Protein AF-A0A4R3XAP3-F1 (afdb_monomer_lite)

Sequence (82 aa):
MDDEAIEDLIAELASLNTLAMTALQAIAKTQTDPKAFLAKVLEDGSAAMEKTNYYSLPKERRAIVAEKAKARFADAITSIRL

Structure (mmCIF, N/CA/C/O backbone):
data_AF-A0A4R3XAP3-F1
#
_entry.id   AF-A0A4R3XAP3-F1
#
loop_
_atom_site.group_PDB
_atom_site.id
_atom_site.type_symbol
_atom_site.label_atom_id
_atom_site.label_alt_id
_atom_site.label_comp_id
_atom_site.label_asym_id
_atom_site.label_entity_id
_atom_site.label_seq_id
_atom_site.pdbx_PDB_ins_code
_atom_site.Cartn_x
_atom_site.Cartn_y
_atom_site.Cartn_z
_atom_site.occupancy
_atom_site.B_iso_or_equiv
_atom_site.auth_seq_id
_atom_site.auth_comp_id
_atom_site.auth_asym_id
_atom_site.auth_atom_id
_atom_site.pdbx_PDB_model_num
ATOM 1 N N . MET A 1 1 ? 23.698 -1.484 -13.684 1.00 59.94 1 MET A N 1
ATOM 2 C CA . MET A 1 1 ? 23.232 -1.766 -12.320 1.00 59.94 1 MET A CA 1
ATOM 3 C C . MET A 1 1 ? 23.890 -3.080 -11.987 1.00 59.94 1 MET A C 1
ATOM 5 O O . MET A 1 1 ? 23.668 -4.028 -12.732 1.00 59.94 1 MET A O 1
ATOM 9 N N . ASP A 1 2 ? 24.851 -3.052 -11.077 1.00 80.50 2 ASP A N 1
ATOM 10 C CA . ASP A 1 2 ? 25.463 -4.268 -10.547 1.00 80.50 2 ASP A CA 1
ATOM 11 C C . ASP A 1 2 ? 24.445 -4.993 -9.656 1.00 80.50 2 ASP A C 1
ATOM 13 O O . ASP A 1 2 ? 23.390 -4.442 -9.320 1.00 80.50 2 ASP A O 1
ATOM 17 N N . ASP A 1 3 ? 24.727 -6.257 -9.355 1.00 86.31 3 ASP A N 1
ATOM 18 C CA . ASP A 1 3 ? 23.817 -7.104 -8.582 1.00 86.31 3 ASP A CA 1
ATOM 19 C C . ASP A 1 3 ? 23.572 -6.519 -7.176 1.00 86.31 3 ASP A C 1
ATOM 21 O O . ASP A 1 3 ? 22.448 -6.562 -6.684 1.00 86.31 3 ASP A O 1
ATOM 25 N N . GLU A 1 4 ? 24.572 -5.846 -6.598 1.00 91.06 4 GLU A N 1
ATOM 26 C CA . GLU A 1 4 ? 24.494 -5.180 -5.290 1.00 91.06 4 GLU A CA 1
ATOM 27 C C . GLU A 1 4 ? 23.464 -4.036 -5.276 1.00 91.06 4 GLU A C 1
ATOM 29 O O . GLU A 1 4 ? 22.571 -4.024 -4.432 1.00 91.06 4 GLU A O 1
ATOM 34 N N . ALA A 1 5 ? 23.469 -3.134 -6.268 1.00 92.00 5 ALA A N 1
ATOM 35 C CA . ALA A 1 5 ? 22.472 -2.059 -6.334 1.00 92.00 5 ALA A CA 1
ATOM 36 C C . ALA A 1 5 ? 21.032 -2.571 -6.544 1.00 92.00 5 ALA A C 1
ATOM 38 O O . ALA A 1 5 ? 20.065 -1.901 -6.172 1.00 92.00 5 ALA A O 1
ATOM 39 N N . ILE A 1 6 ? 20.865 -3.742 -7.170 1.00 93.19 6 ILE A N 1
ATOM 40 C CA . ILE A 1 6 ? 19.554 -4.392 -7.306 1.00 93.19 6 ILE A CA 1
ATOM 41 C C . ILE A 1 6 ? 19.104 -4.958 -5.961 1.00 93.19 6 ILE A C 1
ATOM 43 O O . ILE A 1 6 ? 17.944 -4.777 -5.586 1.00 93.19 6 ILE A O 1
ATOM 47 N N . GLU A 1 7 ? 19.999 -5.647 -5.255 1.00 93.38 7 GLU A N 1
ATOM 48 C CA . GLU A 1 7 ? 19.730 -6.229 -3.941 1.00 93.38 7 GLU A CA 1
ATOM 49 C C . GLU A 1 7 ? 19.369 -5.153 -2.912 1.00 93.38 7 GLU A C 1
ATOM 51 O O . GLU A 1 7 ? 18.347 -5.289 -2.231 1.00 93.38 7 GLU A O 1
ATOM 56 N N . ASP A 1 8 ? 20.110 -4.045 -2.883 1.00 94.81 8 ASP A N 1
ATOM 57 C CA . ASP A 1 8 ? 19.824 -2.892 -2.026 1.00 94.81 8 ASP A CA 1
ATOM 58 C C . ASP A 1 8 ? 18.448 -2.294 -2.327 1.00 94.81 8 ASP A C 1
ATOM 60 O O . ASP A 1 8 ? 17.628 -2.120 -1.423 1.00 94.81 8 ASP A O 1
ATOM 64 N N . LEU A 1 9 ? 18.125 -2.061 -3.605 1.00 94.00 9 LEU A N 1
ATOM 65 C CA . LEU A 1 9 ? 16.812 -1.543 -3.995 1.00 94.00 9 LEU A CA 1
ATOM 66 C C . LEU A 1 9 ? 15.678 -2.492 -3.575 1.00 94.00 9 LEU A C 1
ATOM 68 O O . LEU A 1 9 ? 14.616 -2.047 -3.132 1.00 94.00 9 LEU A O 1
ATOM 72 N N . ILE A 1 10 ? 15.873 -3.805 -3.710 1.00 93.75 10 ILE A N 1
ATOM 73 C CA . ILE A 1 10 ? 14.889 -4.799 -3.268 1.00 93.75 10 ILE A CA 1
ATOM 74 C C . ILE A 1 10 ? 14.709 -4.731 -1.748 1.00 93.75 10 ILE A C 1
ATOM 76 O O . ILE A 1 10 ? 13.567 -4.744 -1.275 1.00 93.75 10 ILE A O 1
ATOM 80 N N . ALA A 1 11 ? 15.800 -4.631 -0.987 1.00 93.69 11 ALA A N 1
ATOM 81 C CA . ALA A 1 11 ? 15.762 -4.520 0.467 1.00 93.69 11 ALA A CA 1
ATOM 82 C C . ALA A 1 11 ? 15.066 -3.227 0.926 1.00 93.69 11 ALA A C 1
ATOM 84 O O . ALA A 1 11 ? 14.197 -3.268 1.804 1.00 93.69 11 ALA A O 1
ATOM 85 N N . GLU A 1 12 ? 15.362 -2.095 0.287 1.00 95.12 12 GLU A N 1
ATOM 86 C CA . GLU A 1 12 ? 14.706 -0.814 0.549 1.00 95.12 12 GLU A CA 1
ATOM 87 C C . GLU A 1 12 ? 13.196 -0.901 0.301 1.00 95.12 12 GLU A C 1
ATOM 89 O O . GLU A 1 12 ? 12.398 -0.574 1.185 1.00 95.12 12 GLU A O 1
ATOM 94 N N . LEU A 1 13 ? 12.781 -1.422 -0.858 1.00 92.75 13 LEU A N 1
ATOM 95 C CA . LEU A 1 13 ? 11.366 -1.604 -1.191 1.00 92.75 13 LEU A CA 1
ATOM 96 C C . LEU A 1 13 ? 10.660 -2.549 -0.208 1.00 92.75 13 LEU A C 1
ATOM 98 O O . LEU A 1 13 ? 9.524 -2.282 0.195 1.00 92.75 13 LEU A O 1
ATOM 102 N N . ALA A 1 14 ? 11.322 -3.630 0.214 1.00 90.00 14 ALA A N 1
ATOM 103 C CA . ALA A 1 14 ? 10.789 -4.552 1.214 1.00 90.00 14 ALA A CA 1
ATOM 104 C C . ALA A 1 14 ? 10.618 -3.878 2.586 1.00 90.00 14 ALA A C 1
ATOM 106 O O . ALA A 1 14 ? 9.596 -4.082 3.253 1.00 90.00 14 ALA A O 1
ATOM 107 N N . SER A 1 15 ? 11.573 -3.036 2.991 1.00 94.50 15 SER A N 1
ATOM 108 C CA . SER A 1 15 ? 11.516 -2.296 4.255 1.00 94.50 15 SER A CA 1
ATOM 109 C C . SER A 1 15 ? 10.363 -1.282 4.274 1.00 94.50 15 SER A C 1
ATOM 111 O O . SER A 1 15 ? 9.571 -1.263 5.219 1.00 94.50 15 SER A O 1
ATOM 113 N N . LEU A 1 16 ? 10.189 -0.520 3.187 1.00 93.38 16 LEU A N 1
ATOM 114 C CA . LEU A 1 16 ? 9.097 0.441 3.028 1.00 93.38 16 LEU A CA 1
ATOM 115 C C . LEU A 1 16 ? 7.738 -0.255 3.016 1.00 93.38 16 LEU A C 1
ATOM 117 O O . LEU A 1 16 ? 6.804 0.203 3.675 1.00 93.38 16 LEU A O 1
ATOM 121 N N . ASN A 1 17 ? 7.629 -1.388 2.318 1.00 90.12 17 ASN A N 1
ATOM 122 C CA . ASN A 1 17 ? 6.400 -2.173 2.301 1.00 90.12 17 ASN A CA 1
ATOM 123 C C . ASN A 1 17 ? 6.055 -2.706 3.703 1.00 90.12 17 ASN A C 1
ATOM 125 O O . ASN A 1 17 ? 4.910 -2.618 4.138 1.00 90.12 17 ASN A O 1
ATOM 129 N N . THR A 1 18 ? 7.050 -3.191 4.452 1.00 90.94 18 THR A N 1
ATOM 130 C CA . THR A 1 18 ? 6.863 -3.663 5.835 1.00 90.94 18 THR A CA 1
ATOM 131 C C . THR A 1 18 ? 6.372 -2.541 6.750 1.00 90.94 18 THR A C 1
ATOM 133 O O . THR A 1 18 ? 5.426 -2.735 7.521 1.00 90.94 18 THR A O 1
ATOM 136 N N . LEU A 1 19 ? 6.971 -1.351 6.643 1.00 94.75 19 LEU A N 1
ATOM 137 C CA . LEU A 1 19 ? 6.553 -0.172 7.398 1.00 94.75 19 LEU A CA 1
ATOM 138 C C . LEU A 1 19 ? 5.108 0.224 7.060 1.00 94.75 19 LEU A C 1
ATOM 140 O O . LEU A 1 19 ? 4.297 0.408 7.969 1.00 94.75 19 LEU A O 1
ATOM 144 N N . ALA A 1 20 ? 4.772 0.307 5.770 1.00 90.88 20 ALA A N 1
ATOM 145 C CA . ALA A 1 20 ? 3.435 0.667 5.306 1.00 90.88 20 ALA A CA 1
ATOM 146 C C . ALA A 1 20 ? 2.371 -0.320 5.806 1.00 90.88 20 ALA A C 1
ATOM 148 O O . ALA A 1 20 ? 1.343 0.101 6.336 1.00 90.88 20 ALA A O 1
ATOM 149 N N . MET A 1 21 ? 2.639 -1.626 5.715 1.00 90.69 21 MET A N 1
ATOM 150 C CA . MET A 1 21 ? 1.728 -2.665 6.199 1.00 90.69 21 MET A CA 1
ATOM 151 C C . MET A 1 21 ? 1.535 -2.613 7.715 1.00 90.69 21 MET A C 1
ATOM 153 O O . MET A 1 21 ? 0.407 -2.719 8.199 1.00 90.69 21 MET A O 1
ATOM 157 N N . THR A 1 22 ? 2.616 -2.390 8.465 1.00 92.06 22 THR A N 1
ATOM 158 C CA . THR A 1 22 ? 2.565 -2.256 9.928 1.00 92.06 22 THR A CA 1
ATOM 159 C C . THR A 1 22 ? 1.721 -1.049 10.337 1.00 92.06 22 THR A C 1
ATOM 161 O O . THR A 1 22 ? 0.838 -1.164 11.189 1.00 92.06 22 THR A O 1
ATOM 164 N N . ALA A 1 23 ? 1.947 0.102 9.697 1.00 93.75 23 ALA A N 1
ATOM 165 C CA . ALA A 1 23 ? 1.180 1.316 9.948 1.00 93.75 23 ALA A CA 1
ATOM 166 C C . ALA A 1 23 ? -0.299 1.136 9.580 1.00 93.75 23 ALA A C 1
ATOM 168 O O . ALA A 1 23 ? -1.178 1.486 10.368 1.00 93.75 23 ALA A O 1
ATOM 169 N N . LEU A 1 24 ? -0.585 0.538 8.421 1.00 93.44 24 LEU A N 1
ATOM 170 C CA . LEU A 1 24 ? -1.949 0.303 7.958 1.00 93.44 24 LEU A CA 1
ATOM 171 C C . LEU A 1 24 ? -2.718 -0.630 8.901 1.00 93.44 24 LEU A C 1
ATOM 173 O O . LEU A 1 24 ? -3.863 -0.340 9.239 1.00 93.44 24 LEU A O 1
ATOM 177 N N . GLN A 1 25 ? -2.084 -1.701 9.387 1.00 92.75 25 GLN A N 1
ATOM 178 C CA . GLN A 1 25 ? -2.680 -2.592 10.383 1.00 92.75 25 GLN A CA 1
ATOM 179 C C . GLN A 1 25 ? -2.954 -1.868 11.708 1.00 92.75 25 GLN A C 1
ATOM 181 O O . GLN A 1 25 ? -4.020 -2.055 12.297 1.00 92.75 25 GLN A O 1
ATOM 186 N N . ALA A 1 26 ? -2.016 -1.042 12.182 1.00 94.19 26 ALA A N 1
ATOM 187 C CA . ALA A 1 26 ? -2.194 -0.272 13.410 1.00 94.19 26 ALA A CA 1
ATOM 188 C C . ALA A 1 26 ? -3.362 0.721 13.292 1.00 94.19 26 ALA A C 1
ATOM 190 O O . ALA A 1 26 ? -4.192 0.793 14.195 1.00 94.19 26 ALA A O 1
ATOM 191 N N . ILE A 1 27 ? -3.467 1.431 12.165 1.00 94.88 27 ILE A N 1
ATOM 192 C CA . ILE A 1 27 ? -4.561 2.372 11.894 1.00 94.88 27 ILE A CA 1
ATOM 193 C C . ILE A 1 27 ? -5.891 1.634 11.753 1.00 94.88 27 ILE A C 1
ATOM 195 O O . ILE A 1 27 ? -6.887 2.071 12.321 1.00 94.88 27 ILE A O 1
ATOM 199 N N . ALA A 1 28 ? -5.929 0.508 11.035 1.00 94.25 28 ALA A N 1
ATOM 200 C CA . ALA A 1 28 ? -7.161 -0.250 10.839 1.00 94.25 28 ALA A CA 1
ATOM 201 C C . ALA A 1 28 ? -7.767 -0.695 12.179 1.00 94.25 28 ALA A C 1
ATOM 203 O O . ALA A 1 28 ? -8.974 -0.585 12.364 1.00 94.25 28 ALA A O 1
ATOM 204 N N . LYS A 1 29 ? -6.936 -1.099 13.149 1.00 93.81 29 LYS A N 1
ATOM 205 C CA . LYS A 1 29 ? -7.373 -1.497 14.500 1.00 93.81 29 LYS A CA 1
ATOM 206 C C . LYS A 1 29 ? -8.004 -0.373 15.327 1.00 93.81 29 LYS A C 1
ATOM 208 O O . LYS A 1 29 ? -8.679 -0.670 16.307 1.00 93.81 29 LYS A O 1
ATOM 213 N N . THR A 1 30 ? -7.795 0.894 14.966 1.00 95.88 30 THR A N 1
ATOM 214 C CA . THR A 1 30 ? -8.429 2.036 15.648 1.00 95.88 30 THR A CA 1
ATOM 215 C C . THR A 1 30 ? -9.743 2.467 14.999 1.00 95.88 30 THR A C 1
ATOM 217 O O . THR A 1 30 ? -10.430 3.331 15.540 1.00 95.88 30 THR A O 1
ATOM 220 N N . GLN A 1 31 ? -10.111 1.882 13.855 1.00 96.56 31 GLN A N 1
ATOM 221 C CA . GLN A 1 31 ? -11.342 2.221 13.146 1.00 96.56 31 GLN A CA 1
ATOM 222 C C . GLN A 1 31 ? -12.547 1.473 13.720 1.00 96.56 31 GLN A C 1
ATOM 224 O O . GLN A 1 31 ? -12.446 0.311 14.106 1.00 96.56 31 GLN A O 1
ATOM 229 N N . THR A 1 32 ? -13.717 2.114 13.691 1.00 95.88 32 THR A N 1
ATOM 230 C CA . THR A 1 32 ? -14.994 1.485 14.070 1.00 95.88 32 THR A CA 1
ATOM 231 C C . THR A 1 32 ? -15.351 0.309 13.156 1.00 95.88 32 THR A C 1
ATOM 233 O O . THR A 1 32 ? -15.868 -0.701 13.624 1.00 95.88 32 THR A O 1
ATOM 236 N N . ASP A 1 33 ? -15.051 0.430 11.858 1.00 95.06 33 ASP A N 1
ATOM 237 C CA . ASP A 1 33 ? -15.167 -0.649 10.873 1.00 95.06 33 ASP A CA 1
ATOM 238 C C . ASP A 1 33 ? -13.847 -0.787 10.096 1.00 95.06 33 ASP A C 1
ATOM 240 O O . ASP A 1 33 ? -13.639 -0.134 9.063 1.00 95.06 33 ASP A O 1
ATOM 244 N N . PRO A 1 34 ? -12.925 -1.630 10.588 1.00 92.81 34 PRO A N 1
ATOM 245 C CA . PRO A 1 34 ? -11.635 -1.824 9.945 1.00 92.81 34 PRO A CA 1
ATOM 246 C C . PRO A 1 34 ? -11.746 -2.412 8.533 1.00 92.81 34 PRO A C 1
ATOM 248 O O . PRO A 1 34 ? -10.917 -2.109 7.679 1.00 92.81 34 PRO A O 1
ATOM 251 N N . LYS A 1 35 ? -12.769 -3.234 8.254 1.00 89.94 35 LYS A N 1
ATOM 252 C CA . LYS A 1 35 ? -12.947 -3.855 6.933 1.00 89.94 35 LYS A CA 1
ATOM 253 C C . LYS A 1 35 ? -13.371 -2.817 5.900 1.00 89.94 35 LYS A C 1
ATOM 255 O O . LYS A 1 35 ? -12.785 -2.775 4.821 1.00 89.94 35 LYS A O 1
ATOM 260 N N . ALA A 1 36 ? -14.339 -1.965 6.239 1.00 91.19 36 ALA A N 1
ATOM 261 C CA . ALA A 1 36 ? -14.759 -0.872 5.366 1.00 91.19 36 ALA A CA 1
ATOM 262 C C . ALA A 1 36 ? -13.620 0.131 5.125 1.00 91.19 36 ALA A C 1
ATOM 264 O O . ALA A 1 36 ? -13.410 0.568 3.994 1.00 91.19 36 ALA A O 1
ATOM 265 N N . PHE A 1 37 ? -12.838 0.448 6.163 1.00 94.38 37 PHE A N 1
ATOM 266 C CA . PHE A 1 37 ? -11.650 1.290 6.026 1.00 94.38 37 PHE A CA 1
ATOM 267 C C . PHE A 1 37 ? -10.629 0.692 5.048 1.00 94.38 37 PHE A C 1
ATOM 269 O O . PHE A 1 37 ? -10.209 1.366 4.110 1.00 94.38 37 PHE A O 1
ATOM 276 N N . LEU A 1 38 ? -10.261 -0.579 5.226 1.00 91.50 38 LEU A N 1
ATOM 277 C CA . LEU A 1 38 ? -9.290 -1.251 4.361 1.00 91.50 38 LEU A CA 1
ATOM 278 C C . LEU A 1 38 ? -9.780 -1.377 2.908 1.00 91.50 38 LEU A C 1
ATOM 280 O O . LEU A 1 38 ? -8.991 -1.194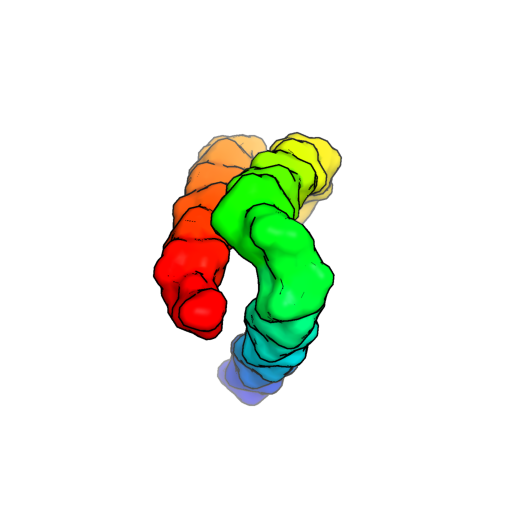 1.982 1.00 91.50 38 LEU A O 1
ATOM 284 N N . ALA A 1 39 ? -11.075 -1.630 2.696 1.00 90.06 39 ALA A N 1
ATOM 285 C CA . ALA A 1 39 ? -11.673 -1.638 1.362 1.00 90.06 39 ALA A CA 1
ATOM 286 C C . ALA A 1 39 ? -11.556 -0.267 0.675 1.00 90.06 39 ALA A C 1
ATOM 288 O O . ALA A 1 39 ? -11.184 -0.194 -0.495 1.00 90.06 39 ALA A O 1
ATOM 289 N N . LYS A 1 40 ? -11.789 0.822 1.418 1.00 92.75 40 LYS A N 1
ATOM 290 C CA . LYS A 1 40 ? -11.618 2.184 0.904 1.00 92.75 40 LYS A CA 1
ATOM 291 C C . LYS A 1 40 ? -10.159 2.501 0.565 1.00 92.75 40 LYS A C 1
ATOM 293 O O . LYS A 1 40 ? -9.889 3.069 -0.485 1.00 92.75 40 LYS A O 1
ATOM 298 N N . VAL A 1 41 ? -9.211 2.094 1.412 1.00 91.44 41 VAL A N 1
ATOM 299 C CA . VAL A 1 41 ? -7.772 2.261 1.132 1.00 91.44 41 VAL A CA 1
ATOM 300 C C . VAL A 1 41 ? -7.371 1.548 -0.164 1.00 91.44 41 VAL A C 1
ATOM 302 O O . VAL A 1 41 ? -6.613 2.102 -0.960 1.00 91.44 41 VAL A O 1
ATOM 305 N N . LEU A 1 42 ? -7.898 0.343 -0.406 1.00 88.56 42 LEU A N 1
ATOM 306 C CA . LEU A 1 42 ? -7.678 -0.393 -1.653 1.00 88.56 42 LEU A CA 1
ATOM 307 C C . LEU A 1 42 ? -8.236 0.353 -2.873 1.00 88.56 42 LEU A C 1
ATOM 309 O O . LEU A 1 42 ? -7.560 0.435 -3.902 1.00 88.56 42 LEU A O 1
ATOM 313 N N . GLU A 1 43 ? -9.454 0.883 -2.768 1.00 89.19 43 GLU A N 1
ATOM 314 C CA . GLU A 1 43 ? -10.110 1.654 -3.828 1.00 89.19 43 GLU A CA 1
ATOM 315 C C . GLU A 1 43 ? -9.317 2.926 -4.163 1.00 89.19 43 GLU A C 1
ATOM 317 O O . GLU A 1 43 ? -8.917 3.123 -5.315 1.00 89.19 43 GLU A O 1
ATOM 322 N N . ASP A 1 44 ? -9.003 3.734 -3.148 1.00 90.88 44 ASP A N 1
ATOM 323 C CA . ASP A 1 44 ? -8.256 4.985 -3.292 1.00 90.88 44 ASP A CA 1
ATOM 324 C C . ASP A 1 44 ? -6.851 4.730 -3.871 1.00 90.88 44 ASP A C 1
ATOM 326 O O . ASP A 1 44 ? -6.408 5.428 -4.790 1.00 90.88 44 ASP A O 1
ATOM 330 N N . GLY A 1 45 ? -6.160 3.688 -3.393 1.00 86.88 45 GLY A N 1
ATOM 331 C CA . GLY A 1 45 ? -4.845 3.282 -3.895 1.00 86.88 45 GLY A CA 1
ATOM 332 C C . GLY A 1 45 ? -4.881 2.791 -5.345 1.00 86.88 45 GLY A C 1
ATOM 333 O O . GLY A 1 45 ? -4.010 3.140 -6.146 1.00 86.88 45 GLY A O 1
ATOM 334 N N . SER A 1 46 ? -5.918 2.038 -5.719 1.00 83.94 46 SER A N 1
ATOM 335 C CA . SER A 1 46 ? -6.120 1.577 -7.098 1.00 83.94 46 SER A CA 1
ATOM 336 C C . SER A 1 46 ? -6.378 2.750 -8.045 1.00 83.94 46 SER A C 1
ATOM 338 O O . SER A 1 46 ? -5.752 2.838 -9.103 1.00 83.94 46 SER A O 1
ATOM 340 N N . ALA A 1 47 ? -7.224 3.701 -7.639 1.00 86.56 47 ALA A N 1
ATOM 341 C CA . ALA A 1 47 ? -7.498 4.911 -8.408 1.00 86.56 47 ALA A CA 1
ATOM 342 C C . ALA A 1 47 ? -6.256 5.812 -8.545 1.00 86.56 47 ALA A C 1
ATOM 344 O O . ALA A 1 47 ? -6.038 6.428 -9.592 1.00 86.56 47 ALA A O 1
ATOM 345 N N . ALA A 1 48 ? -5.414 5.893 -7.510 1.00 85.88 48 ALA A N 1
ATOM 346 C CA . ALA A 1 48 ? -4.149 6.623 -7.571 1.00 85.88 48 ALA A CA 1
ATOM 347 C C . ALA A 1 48 ? -3.159 5.981 -8.561 1.00 85.88 48 ALA A C 1
ATOM 349 O O . ALA A 1 48 ? -2.500 6.696 -9.321 1.00 85.88 48 ALA A O 1
ATOM 350 N N . MET A 1 49 ? -3.093 4.645 -8.620 1.00 81.38 49 MET A N 1
ATOM 351 C CA . MET A 1 49 ? -2.254 3.927 -9.590 1.00 81.38 49 MET A CA 1
ATOM 352 C C . MET A 1 49 ? -2.720 4.145 -11.031 1.00 81.38 49 MET A C 1
ATOM 354 O O . MET A 1 49 ? -1.894 4.370 -11.909 1.00 81.38 49 MET A O 1
ATOM 358 N N . GLU A 1 50 ? -4.029 4.159 -11.285 1.00 79.06 50 GLU A N 1
ATOM 359 C CA . GLU A 1 50 ? -4.567 4.455 -12.622 1.00 79.06 50 GLU A CA 1
ATOM 360 C C . GLU A 1 50 ? -4.238 5.877 -13.095 1.00 79.06 50 GLU A C 1
ATOM 362 O O . GLU A 1 50 ? -3.996 6.106 -14.280 1.00 79.06 50 GLU A O 1
ATOM 367 N N . LYS A 1 51 ? -4.182 6.834 -12.162 1.00 82.81 51 LYS A N 1
ATOM 368 C CA . LYS A 1 51 ? -3.784 8.224 -12.435 1.00 82.81 51 LYS A CA 1
ATOM 369 C C . LYS A 1 51 ? -2.270 8.397 -12.543 1.00 82.81 51 LYS A C 1
ATOM 371 O O . LYS A 1 51 ? -1.807 9.410 -13.071 1.00 82.81 51 LYS A O 1
ATOM 376 N N . THR A 1 52 ? -1.494 7.434 -12.051 1.00 80.12 52 THR A N 1
ATOM 377 C CA . THR A 1 52 ? -0.035 7.478 -12.114 1.00 80.12 52 THR A CA 1
ATOM 378 C C . THR A 1 52 ? 0.400 7.226 -13.548 1.00 80.12 52 THR A C 1
ATOM 380 O O . THR A 1 52 ? 0.283 6.129 -14.093 1.00 80.12 52 THR A O 1
ATOM 383 N N . ASN A 1 53 ? 0.911 8.268 -14.196 1.00 69.31 53 ASN A N 1
ATOM 384 C CA . ASN A 1 53 ? 1.337 8.151 -15.577 1.00 69.31 53 ASN A CA 1
ATOM 385 C C . ASN A 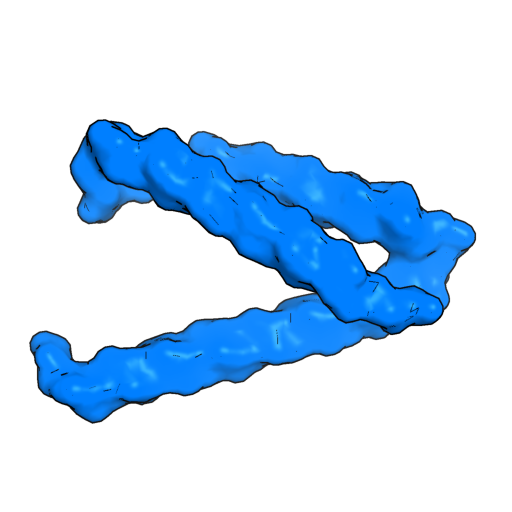1 53 ? 2.746 7.543 -15.632 1.00 69.31 53 ASN A C 1
ATOM 387 O O . ASN A 1 53 ? 3.747 8.217 -15.393 1.00 69.31 53 ASN A O 1
ATOM 391 N N . TYR A 1 54 ? 2.829 6.249 -15.945 1.00 72.50 54 TYR A N 1
ATOM 392 C CA . TYR A 1 54 ? 4.099 5.532 -16.083 1.00 72.50 54 TYR A CA 1
ATOM 393 C C . TYR A 1 54 ? 4.790 5.869 -17.410 1.00 72.50 54 TYR A C 1
ATOM 395 O O . TYR A 1 54 ? 4.851 5.044 -18.326 1.00 72.50 54 TYR A O 1
ATOM 403 N N . TYR A 1 55 ? 5.297 7.095 -17.544 1.00 69.38 55 TYR A N 1
ATOM 404 C CA . TYR A 1 55 ? 5.964 7.555 -18.768 1.00 69.38 55 TYR A CA 1
ATOM 405 C C . TYR A 1 55 ? 7.170 6.691 -19.157 1.00 69.38 55 TYR A C 1
ATOM 407 O O . TYR A 1 55 ? 7.435 6.525 -20.344 1.00 69.38 55 TYR A O 1
ATOM 415 N N . SER A 1 56 ? 7.836 6.082 -18.174 1.00 80.06 56 SER A N 1
ATOM 416 C CA . SER A 1 56 ? 8.954 5.151 -18.355 1.00 80.06 56 SER A CA 1
ATOM 417 C C . SER A 1 56 ? 8.543 3.743 -18.808 1.00 80.06 56 SER A C 1
ATOM 419 O O . 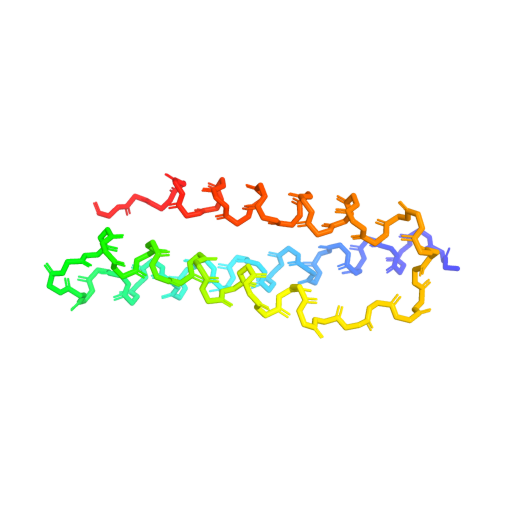SER A 1 56 ? 9.407 2.959 -19.196 1.00 80.06 56 SER A O 1
ATOM 421 N N . LEU A 1 57 ? 7.247 3.398 -18.788 1.00 81.12 57 LEU A N 1
ATOM 422 C CA . LEU A 1 57 ? 6.747 2.098 -19.242 1.00 81.12 57 LEU A CA 1
ATOM 423 C C . LEU A 1 57 ? 6.154 2.171 -20.661 1.00 81.12 57 LEU A C 1
ATOM 425 O O . LEU A 1 57 ? 5.371 3.090 -20.956 1.00 81.12 57 LEU A O 1
ATOM 429 N N . PRO A 1 58 ? 6.423 1.164 -21.521 1.00 86.38 58 PRO A N 1
ATOM 430 C CA . PRO A 1 58 ? 5.721 0.989 -22.792 1.00 86.38 58 PRO A CA 1
ATOM 431 C C . PRO A 1 58 ? 4.203 0.935 -22.585 1.00 86.38 58 PRO A C 1
ATOM 433 O O . PRO A 1 58 ? 3.741 0.300 -21.635 1.00 86.38 58 PRO A O 1
ATOM 436 N N . LYS A 1 59 ? 3.415 1.573 -23.469 1.00 79.94 59 LYS A N 1
ATOM 437 C CA . LYS A 1 59 ? 1.942 1.674 -23.337 1.00 79.94 59 LYS A CA 1
ATOM 438 C C . LYS A 1 59 ? 1.272 0.315 -23.109 1.00 79.94 59 LYS A C 1
ATOM 440 O O . LYS A 1 59 ? 0.451 0.189 -22.207 1.00 79.94 59 LYS A O 1
ATOM 445 N N . GLU A 1 60 ? 1.684 -0.697 -23.864 1.00 84.12 60 GLU A N 1
ATOM 446 C CA . GLU A 1 60 ? 1.205 -2.084 -23.769 1.00 84.12 60 GLU A CA 1
ATOM 447 C C . GLU A 1 60 ? 1.459 -2.746 -22.404 1.00 84.12 60 GLU A C 1
ATOM 449 O O . GLU A 1 60 ? 0.703 -3.617 -21.982 1.00 84.12 60 GLU A O 1
ATOM 454 N N . ARG A 1 61 ? 2.477 -2.294 -21.659 1.00 86.06 61 ARG A N 1
ATOM 455 C CA . ARG A 1 61 ? 2.786 -2.800 -20.315 1.00 86.06 61 ARG A CA 1
ATOM 456 C C . ARG A 1 61 ? 2.074 -2.044 -19.198 1.00 86.06 61 ARG A C 1
ATOM 458 O O . ARG A 1 61 ? 1.976 -2.585 -18.100 1.00 86.06 61 ARG A O 1
ATOM 465 N N . ARG A 1 62 ? 1.576 -0.826 -19.441 1.00 83.50 62 ARG A N 1
ATOM 466 C CA . ARG A 1 62 ? 0.969 0.019 -18.393 1.00 83.50 62 ARG A CA 1
ATOM 467 C C . ARG A 1 62 ? -0.277 -0.621 -17.794 1.00 83.50 62 ARG A C 1
ATOM 469 O O . ARG A 1 62 ? -0.366 -0.724 -16.577 1.00 83.50 62 ARG A O 1
ATOM 476 N N . ALA A 1 63 ? -1.178 -1.120 -18.643 1.00 82.56 63 ALA A N 1
ATOM 477 C CA . ALA A 1 63 ? -2.385 -1.815 -18.195 1.00 82.56 63 ALA A CA 1
ATOM 478 C C . ALA A 1 63 ? -2.043 -3.066 -17.367 1.00 82.56 63 ALA A C 1
ATOM 480 O O . ALA A 1 63 ? -2.583 -3.268 -16.286 1.00 82.56 63 ALA A O 1
ATOM 481 N N . ILE A 1 64 ? -1.064 -3.856 -17.821 1.00 87.19 64 ILE A N 1
ATOM 482 C CA . ILE A 1 64 ? -0.611 -5.062 -17.112 1.00 87.19 64 ILE A CA 1
ATOM 483 C C . ILE A 1 64 ? -0.018 -4.711 -15.741 1.00 87.19 64 ILE A C 1
ATOM 485 O O . ILE A 1 64 ? -0.250 -5.418 -14.763 1.00 87.19 64 ILE A O 1
ATOM 489 N N . VAL A 1 65 ? 0.777 -3.641 -15.655 1.00 85.56 65 VAL A N 1
ATOM 490 C CA . VAL A 1 65 ? 1.380 -3.198 -14.391 1.00 85.56 65 VAL A CA 1
ATOM 491 C C . VAL A 1 65 ? 0.318 -2.682 -13.423 1.00 85.56 65 VAL A C 1
ATOM 493 O O . VAL A 1 65 ? 0.380 -3.038 -12.248 1.00 85.56 65 VAL A O 1
ATOM 496 N N . ALA A 1 66 ? -0.668 -1.925 -13.908 1.00 83.19 66 ALA A N 1
ATOM 497 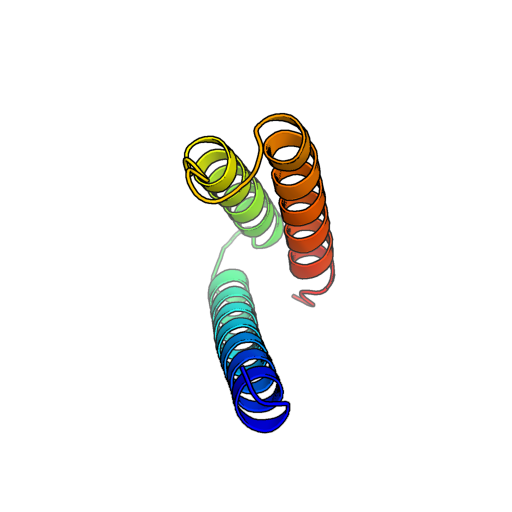C CA . ALA A 1 66 ? -1.786 -1.463 -13.093 1.00 83.19 66 ALA A CA 1
ATOM 498 C C . ALA A 1 66 ? -2.586 -2.641 -12.511 1.00 83.19 66 ALA A C 1
ATOM 500 O O . ALA A 1 66 ? -2.800 -2.694 -11.303 1.00 83.19 66 ALA A O 1
ATOM 501 N N . GLU A 1 67 ? -2.930 -3.641 -13.327 1.00 86.00 67 GLU A N 1
ATOM 502 C CA . GLU A 1 67 ? -3.647 -4.834 -12.854 1.00 86.00 67 GLU A CA 1
ATOM 503 C C . GLU A 1 67 ? -2.828 -5.648 -11.842 1.00 86.00 67 GLU A C 1
ATOM 505 O O . GLU A 1 67 ? -3.331 -6.043 -10.790 1.00 86.00 67 GLU A O 1
ATOM 510 N N . LYS A 1 68 ? -1.523 -5.826 -12.088 1.00 88.00 68 LYS A N 1
ATOM 511 C CA . LYS A 1 68 ? -0.629 -6.483 -11.119 1.00 88.00 68 LYS A CA 1
ATOM 512 C C . LYS A 1 68 ? -0.514 -5.712 -9.805 1.00 88.00 68 LYS A C 1
ATOM 514 O O . LYS A 1 68 ? -0.337 -6.332 -8.760 1.00 88.00 68 LYS A O 1
ATOM 519 N N . ALA A 1 69 ? -0.559 -4.384 -9.842 1.00 84.69 69 ALA A N 1
ATOM 520 C CA . ALA A 1 69 ? -0.526 -3.565 -8.638 1.00 84.69 69 ALA A CA 1
ATOM 521 C C . ALA A 1 69 ? -1.821 -3.692 -7.829 1.00 84.69 69 ALA A C 1
ATOM 523 O O . ALA A 1 69 ? -1.751 -3.919 -6.624 1.00 84.69 69 ALA A O 1
ATOM 524 N N . LYS A 1 70 ? -2.983 -3.637 -8.491 1.00 85.31 70 LYS A N 1
ATOM 525 C CA . LYS A 1 70 ? -4.288 -3.850 -7.848 1.00 85.31 70 LYS A CA 1
ATOM 526 C C . LYS A 1 70 ? -4.367 -5.210 -7.159 1.00 85.31 70 LYS A C 1
ATOM 528 O O . LYS A 1 70 ? -4.749 -5.276 -5.995 1.00 85.31 70 LYS A O 1
ATOM 533 N N . ALA A 1 71 ? -3.942 -6.275 -7.845 1.00 87.69 71 ALA A N 1
ATOM 534 C CA . ALA A 1 71 ? -3.898 -7.618 -7.267 1.00 87.69 71 ALA A CA 1
ATOM 535 C C . ALA A 1 71 ? -3.021 -7.663 -6.005 1.00 87.69 71 ALA A C 1
ATOM 537 O O . ALA A 1 71 ? -3.457 -8.142 -4.964 1.00 87.69 71 ALA A O 1
ATOM 538 N N . ARG A 1 72 ? -1.824 -7.062 -6.056 1.00 84.94 72 ARG A N 1
ATOM 539 C CA . ARG A 1 72 ? -0.931 -6.981 -4.890 1.00 84.94 72 ARG A CA 1
ATOM 540 C C . ARG A 1 72 ? -1.527 -6.195 -3.728 1.00 84.94 72 ARG A C 1
ATOM 542 O O . ARG A 1 72 ? -1.324 -6.585 -2.584 1.00 84.94 72 ARG A O 1
ATOM 549 N N . PHE A 1 73 ? -2.244 -5.106 -3.994 1.00 85.00 73 PHE A N 1
ATOM 550 C CA . P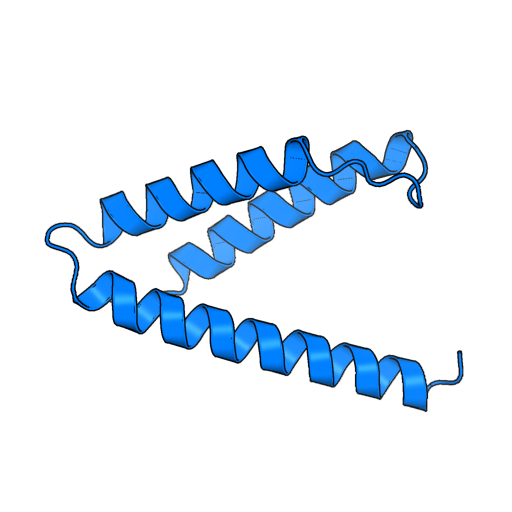HE A 1 73 ? -2.931 -4.370 -2.937 1.00 85.00 73 PHE A CA 1
ATOM 551 C C . PHE A 1 73 ? -4.054 -5.198 -2.311 1.00 85.00 73 PHE A C 1
ATOM 553 O O . PHE A 1 73 ? -4.184 -5.203 -1.090 1.00 85.00 73 PHE A O 1
ATOM 560 N N . ALA A 1 74 ? -4.824 -5.938 -3.110 1.00 86.62 74 ALA A N 1
ATOM 561 C CA . ALA A 1 74 ? -5.857 -6.829 -2.593 1.00 86.62 74 ALA A CA 1
ATOM 562 C C . ALA A 1 74 ? -5.262 -7.944 -1.709 1.00 86.62 74 ALA A C 1
ATOM 564 O O . ALA A 1 74 ? -5.748 -8.175 -0.599 1.00 86.62 74 ALA A O 1
ATOM 565 N N . ASP A 1 75 ? -4.171 -8.576 -2.147 1.00 88.00 75 ASP A N 1
ATOM 566 C CA . ASP A 1 75 ? -3.446 -9.588 -1.366 1.00 88.00 75 ASP A CA 1
ATOM 567 C C . ASP A 1 75 ? -2.896 -9.003 -0.055 1.00 88.00 75 ASP A C 1
ATOM 569 O O . ASP A 1 75 ? -3.038 -9.588 1.020 1.00 88.00 75 ASP A O 1
ATOM 573 N N . ALA A 1 76 ? -2.310 -7.804 -0.118 1.00 84.31 76 ALA A N 1
ATOM 574 C CA . ALA A 1 76 ? -1.791 -7.111 1.054 1.00 84.31 76 ALA A CA 1
ATOM 575 C C . ALA A 1 76 ? -2.905 -6.826 2.072 1.00 84.31 76 ALA A C 1
ATOM 577 O O . ALA A 1 76 ? -2.779 -7.193 3.239 1.00 84.31 76 ALA A O 1
ATOM 578 N N . ILE A 1 77 ? -4.024 -6.249 1.632 1.00 85.56 77 ILE A N 1
ATOM 579 C CA . ILE A 1 77 ? -5.170 -5.928 2.492 1.00 85.56 77 ILE A CA 1
ATOM 580 C C . ILE A 1 77 ? -5.769 -7.191 3.121 1.00 85.56 77 ILE A C 1
ATOM 582 O O . ILE A 1 77 ? -6.041 -7.208 4.319 1.00 85.56 77 ILE A O 1
ATOM 586 N N . THR A 1 78 ? -5.942 -8.263 2.344 1.00 85.31 78 THR A N 1
ATOM 587 C CA . THR A 1 78 ? -6.489 -9.534 2.852 1.00 85.31 78 THR A CA 1
ATOM 588 C C . THR A 1 78 ? -5.551 -10.246 3.827 1.00 85.31 78 THR A C 1
ATOM 590 O O . THR A 1 78 ? -6.021 -10.985 4.693 1.00 85.31 78 THR A O 1
ATOM 593 N N . SER A 1 79 ? -4.240 -9.994 3.751 1.00 84.88 79 SER A N 1
ATOM 594 C CA . SER A 1 79 ? -3.261 -10.518 4.712 1.00 84.88 79 SER A CA 1
ATOM 595 C C . SER A 1 79 ? -3.309 -9.834 6.087 1.00 84.88 79 SER A C 1
ATOM 597 O O . SER A 1 79 ? -2.791 -10.386 7.064 1.00 84.88 79 SER A O 1
ATOM 599 N N . ILE A 1 80 ? -3.947 -8.659 6.194 1.00 85.06 80 ILE A N 1
ATOM 600 C CA . ILE A 1 80 ? -4.066 -7.924 7.456 1.00 85.06 80 ILE A CA 1
ATOM 601 C C . ILE A 1 80 ? -5.002 -8.683 8.395 1.00 85.06 80 ILE A C 1
ATOM 603 O O . ILE A 1 80 ? -6.216 -8.748 8.205 1.00 85.06 80 ILE A O 1
ATOM 607 N N . ARG A 1 81 ? -4.417 -9.228 9.464 1.00 76.69 81 ARG A N 1
ATOM 608 C CA . ARG A 1 81 ? -5.159 -9.828 10.575 1.00 76.69 81 ARG A CA 1
ATOM 609 C C . ARG A 1 81 ? -5.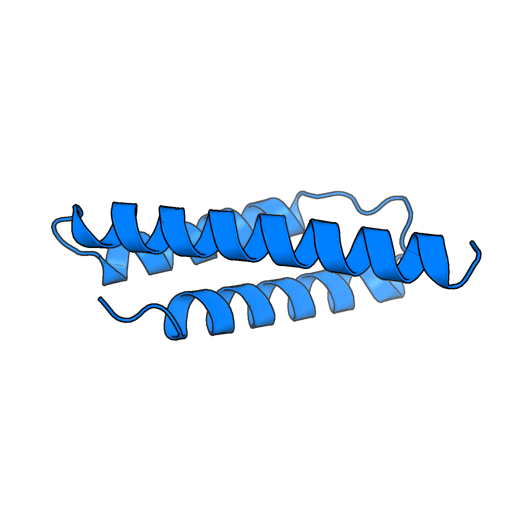546 -8.729 11.563 1.00 76.69 81 ARG A C 1
ATOM 611 O O . ARG A 1 81 ? -4.670 -8.134 12.203 1.00 76.69 81 ARG A O 1
ATOM 618 N N . LEU A 1 82 ? -6.842 -8.441 11.619 1.00 78.75 82 LEU A N 1
ATOM 619 C CA . LEU A 1 82 ? -7.458 -7.450 12.502 1.00 78.75 82 LEU A CA 1
ATOM 620 C C . LEU A 1 82 ? -7.678 -8.026 13.898 1.00 78.75 82 LEU A C 1
ATOM 622 O O . LEU A 1 82 ? -8.226 -9.148 13.977 1.00 78.75 82 LEU A O 1
#

Foldseek 3Di:
DDPVVVVVVVVVVVVVLVVVLVVLLVVLVPDPHSLVVLVVVLVVVLVVLVVDDPPVDDPVCSVVVSVVVSVVSVVSSVPRDD

Radius of gyration: 15.08 Å; chains: 1; bounding box: 41×19×39 Å

pLDDT: mean 87.63, std 6.7, range [59.94, 96.56]

Secondary structure (DSSP, 8-state):
--HHHHHHHHHHHHHHHHHHHHHHHHHHTTSSSHHHHHHHHHHHHHHHHHHS--TTS-HHHHHHHHHHHHHHHHHHHHH---